Protein AF-A0A1X0DWL0-F1 (afdb_monomer_lite)

Radius of gyration: 16.94 Å; chains: 1; bounding box: 60×26×40 Å

Foldseek 3Di:
DDPAFPVPVVVVPDQKAWGKDQDDDPDFAKDFHDDPPPQWTFWIWTQHDKDDLDALVRQLPDPRRDPVVSVVCVVVPRPYPRMMIGMIGDTDGDPDIDRNDDDDDDPDPPPPPDDDDDDD

Sequence (120 aa):
MVRDLYASPLLSGGEKAWEIRGRPTRIRGPVFIVKQGTGQAFGTVDLVRVLGPLDLDYLLAAPELPVTECAKFRRTGLPYDRTYACVCIGPRLFDRPVSSAPKGPLRGCVHPGLLSVTGS

Organism: NCBI:txid354243

pLDDT: mean 73.27, std 21.37, range [26.06, 94.94]

Structure (mmCIF, N/CA/C/O backbone):
data_AF-A0A1X0DWL0-F1
#
_entry.id   AF-A0A1X0DWL0-F1
#
loop_
_atom_site.group_PDB
_atom_site.id
_atom_site.type_symbol
_atom_site.label_atom_id
_atom_site.label_alt_id
_atom_site.label_comp_id
_atom_site.label_asym_id
_atom_site.label_entity_id
_atom_site.label_seq_id
_atom_site.pdbx_PDB_ins_code
_atom_site.Cartn_x
_atom_site.Cartn_y
_atom_site.Cartn_z
_atom_site.occupancy
_atom_site.B_iso_or_equiv
_atom_site.auth_seq_id
_atom_site.auth_comp_id
_atom_site.auth_asym_id
_atom_site.auth_atom_id
_atom_site.pdbx_PDB_model_num
ATOM 1 N N . MET A 1 1 ? 1.037 -4.331 14.999 1.00 36.81 1 MET A N 1
ATOM 2 C CA . MET A 1 1 ? 0.290 -3.114 14.614 1.00 36.81 1 MET A CA 1
ATOM 3 C C . MET A 1 1 ? 0.791 -2.660 13.246 1.00 36.81 1 MET A C 1
ATOM 5 O O . MET A 1 1 ? 1.955 -2.291 13.137 1.00 36.81 1 MET A O 1
ATOM 9 N N . VAL A 1 2 ? -0.018 -2.796 12.187 1.00 36.94 2 VAL A N 1
ATOM 10 C CA . VAL A 1 2 ? 0.320 -2.260 10.853 1.00 36.94 2 VAL A CA 1
ATOM 11 C C . VAL A 1 2 ? 0.253 -0.741 10.944 1.00 36.94 2 VAL A C 1
ATOM 13 O O . VAL A 1 2 ? -0.795 -0.188 11.253 1.00 36.94 2 VAL A O 1
ATOM 16 N N . ARG A 1 3 ? 1.397 -0.082 10.747 1.00 45.62 3 ARG A N 1
ATOM 17 C CA . ARG A 1 3 ? 1.503 1.379 10.664 1.00 45.62 3 ARG A CA 1
ATOM 18 C C . ARG A 1 3 ? 1.059 1.824 9.278 1.00 45.62 3 ARG A C 1
ATOM 20 O O . ARG A 1 3 ? 1.671 1.360 8.321 1.00 45.62 3 ARG A O 1
ATOM 27 N N . ASP A 1 4 ? 0.030 2.669 9.256 1.00 49.50 4 ASP A N 1
ATOM 28 C CA . ASP A 1 4 ? -0.353 3.679 8.254 1.00 49.50 4 ASP A CA 1
ATOM 29 C C . ASP A 1 4 ? -0.443 3.224 6.788 1.00 49.50 4 ASP A C 1
ATOM 31 O O . ASP A 1 4 ? 0.580 2.941 6.171 1.00 49.50 4 ASP A O 1
ATOM 35 N N . LEU A 1 5 ? -1.665 3.114 6.253 1.00 52.78 5 LEU A N 1
ATOM 36 C CA . LEU A 1 5 ? -1.916 2.953 4.819 1.00 52.78 5 LEU A CA 1
ATOM 37 C C . LEU A 1 5 ? -2.312 4.324 4.240 1.00 52.78 5 LEU A C 1
ATOM 39 O O . LEU A 1 5 ? -3.346 4.865 4.639 1.00 52.78 5 LEU A O 1
ATOM 43 N N . TYR A 1 6 ? -1.539 4.861 3.294 1.00 52.88 6 TYR A N 1
ATOM 44 C CA . TYR A 1 6 ? -1.895 5.977 2.412 1.00 52.88 6 TYR A CA 1
ATOM 45 C C . TYR A 1 6 ? -3.004 5.577 1.439 1.00 52.88 6 TYR A C 1
ATOM 47 O O . TYR A 1 6 ? -2.859 5.387 0.235 1.00 52.88 6 TYR A O 1
ATOM 55 N N . ALA A 1 7 ? -4.185 5.508 2.015 1.00 53.03 7 ALA A N 1
ATOM 56 C CA . ALA A 1 7 ? -5.398 5.019 1.417 1.00 53.03 7 ALA A CA 1
ATOM 57 C C . ALA A 1 7 ? -6.169 6.101 0.641 1.00 53.03 7 ALA A C 1
ATOM 59 O O . ALA A 1 7 ? -7.389 6.013 0.564 1.00 53.03 7 ALA A O 1
ATOM 60 N N . SER A 1 8 ? -5.524 7.130 0.075 1.00 52.28 8 SER A N 1
ATOM 61 C CA . SER A 1 8 ? -6.242 8.173 -0.685 1.00 52.28 8 SER A CA 1
ATOM 62 C C . SER A 1 8 ? -7.175 7.593 -1.774 1.00 52.28 8 SER A C 1
ATOM 64 O O . SER A 1 8 ? -8.299 8.085 -1.902 1.00 52.28 8 SER A O 1
ATOM 66 N N . PRO A 1 9 ? -6.812 6.500 -2.486 1.00 54.41 9 PRO A N 1
ATOM 67 C CA . PRO A 1 9 ? -7.736 5.817 -3.399 1.00 54.41 9 PRO A CA 1
ATOM 68 C C . PRO A 1 9 ? -8.848 5.014 -2.695 1.00 54.41 9 PRO A C 1
ATOM 70 O O . PRO A 1 9 ? -9.973 4.977 -3.185 1.00 54.41 9 PRO A O 1
ATOM 73 N N . LEU A 1 10 ? -8.577 4.405 -1.531 1.00 55.03 10 LEU A N 1
ATOM 74 C CA . LEU A 1 10 ? -9.591 3.661 -0.758 1.00 55.03 10 LEU A CA 1
ATOM 75 C C . LEU A 1 10 ? -10.644 4.601 -0.155 1.00 55.03 10 LEU A C 1
ATOM 77 O O . LEU A 1 10 ? -11.813 4.242 -0.072 1.00 55.03 10 LEU A O 1
ATOM 81 N N . LEU A 1 11 ? -10.239 5.812 0.240 1.00 53.88 11 LEU A N 1
ATOM 82 C CA . LEU A 1 11 ? -11.137 6.855 0.745 1.00 53.88 11 LEU A CA 1
ATOM 83 C C . LEU A 1 11 ? -12.042 7.436 -0.356 1.00 53.88 11 LEU A C 1
ATOM 85 O O . LEU A 1 11 ? -13.051 8.055 -0.039 1.00 53.88 11 LEU A O 1
ATOM 89 N N . SER A 1 12 ? -11.698 7.225 -1.632 1.00 54.03 12 SER A N 1
ATOM 90 C CA . SER A 1 12 ? -12.462 7.708 -2.793 1.00 54.03 12 SER A CA 1
ATOM 91 C C . SER A 1 12 ? -13.463 6.674 -3.339 1.00 54.03 12 SER A C 1
ATOM 93 O O . SER A 1 12 ? -14.043 6.896 -4.397 1.00 54.03 12 SER A O 1
ATOM 95 N N . GLY A 1 13 ? -13.667 5.548 -2.640 1.00 53.97 13 GLY A N 1
ATOM 96 C CA . GLY A 1 13 ? -14.649 4.519 -3.011 1.00 53.97 13 GLY A CA 1
ATOM 97 C C . GLY A 1 13 ? -14.118 3.370 -3.878 1.00 53.97 13 GLY A C 1
ATOM 98 O O . GLY A 1 13 ? -14.914 2.619 -4.433 1.00 53.97 13 GLY A O 1
ATOM 99 N N . GLY A 1 14 ? -12.797 3.207 -4.015 1.00 63.34 14 GLY A N 1
ATOM 100 C CA . GLY A 1 14 ? -12.221 2.084 -4.764 1.00 63.34 14 GLY A CA 1
ATOM 101 C C . GLY A 1 14 ? -12.379 0.735 -4.048 1.00 63.34 14 GLY A C 1
ATOM 102 O O . GLY A 1 14 ? 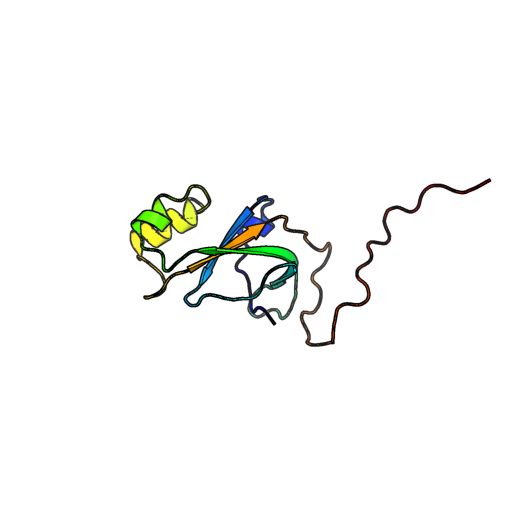-12.118 0.629 -2.854 1.00 63.34 14 GLY A O 1
ATOM 103 N N . GLU A 1 15 ? -12.734 -0.326 -4.779 1.00 68.31 15 GLU A N 1
ATOM 104 C CA . GLU A 1 15 ? -12.888 -1.687 -4.223 1.00 68.31 15 GLU A CA 1
ATOM 105 C C . GLU A 1 15 ? -11.551 -2.335 -3.814 1.00 68.31 15 GLU A C 1
ATOM 107 O O . GLU A 1 15 ? -11.505 -3.244 -2.978 1.00 68.31 15 GLU A O 1
ATOM 112 N N . LYS A 1 16 ? -10.448 -1.854 -4.397 1.00 70.31 16 LYS A N 1
ATOM 113 C CA . LYS A 1 16 ? -9.085 -2.358 -4.213 1.00 70.31 16 LYS A CA 1
ATOM 114 C C . LYS A 1 16 ? -8.088 -1.210 -4.322 1.00 70.31 16 LYS A C 1
ATOM 116 O O . LYS A 1 16 ? -8.224 -0.356 -5.192 1.00 70.31 16 LYS A O 1
ATOM 121 N N . ALA A 1 17 ? -7.051 -1.222 -3.490 1.00 78.50 17 ALA A N 1
ATOM 122 C CA . ALA A 1 17 ? -5.934 -0.290 -3.615 1.00 78.50 17 ALA A CA 1
ATOM 123 C C . ALA A 1 17 ? -4.589 -0.956 -3.349 1.00 78.50 17 ALA A C 1
ATOM 125 O O . ALA A 1 17 ? -4.491 -1.979 -2.663 1.00 78.50 17 ALA A O 1
ATOM 126 N N . TRP A 1 18 ? -3.546 -0.345 -3.902 1.00 86.12 18 TRP A N 1
ATOM 127 C CA . TRP A 1 18 ? -2.160 -0.680 -3.617 1.00 86.12 18 TRP A CA 1
ATOM 128 C C . TRP A 1 18 ? -1.556 0.370 -2.694 1.00 86.12 18 TRP A C 1
ATOM 130 O O . TRP A 1 18 ? -1.551 1.556 -3.006 1.00 86.12 18 TRP A O 1
ATOM 140 N N . GLU A 1 19 ? -1.000 -0.092 -1.581 1.00 85.75 19 GLU A N 1
ATOM 141 C CA . GLU A 1 19 ? -0.147 0.717 -0.719 1.00 85.75 19 GLU A CA 1
ATOM 142 C C . GLU A 1 19 ? 1.320 0.452 -1.052 1.00 85.75 19 GLU A C 1
ATOM 144 O O . GLU A 1 19 ? 1.805 -0.669 -0.863 1.00 85.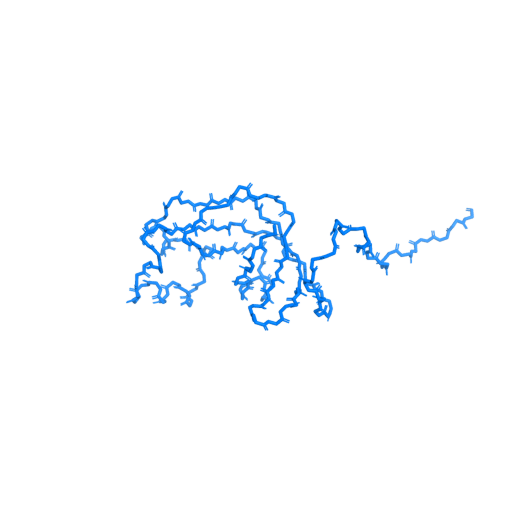75 19 GLU A O 1
ATOM 149 N N . ILE A 1 20 ? 2.054 1.486 -1.450 1.00 87.50 20 ILE A N 1
ATOM 150 C CA . ILE A 1 20 ? 3.481 1.371 -1.756 1.00 87.50 20 ILE A CA 1
ATOM 151 C C . ILE A 1 20 ? 4.330 1.467 -0.482 1.00 87.50 20 ILE A C 1
ATOM 153 O O . ILE A 1 20 ? 4.181 2.392 0.313 1.00 87.50 20 ILE A O 1
ATOM 157 N N . ARG A 1 21 ? 5.248 0.513 -0.277 1.00 88.25 21 ARG A N 1
ATOM 158 C CA . ARG A 1 21 ? 6.136 0.440 0.898 1.00 88.25 21 ARG A CA 1
ATOM 159 C C . ARG A 1 21 ? 7.549 0.005 0.540 1.00 88.25 21 ARG A C 1
ATOM 161 O O . ARG A 1 21 ? 7.746 -0.807 -0.352 1.00 88.25 21 ARG A O 1
ATOM 168 N N . GLY A 1 22 ? 8.525 0.437 1.337 1.00 90.19 22 GLY A N 1
ATOM 169 C CA . GLY A 1 22 ? 9.922 -0.004 1.213 1.00 90.19 22 GLY A CA 1
ATOM 170 C C . GLY A 1 22 ? 10.232 -1.369 1.848 1.00 90.19 22 GLY A C 1
ATOM 171 O O . GLY A 1 22 ? 11.369 -1.837 1.815 1.00 90.19 22 GLY A O 1
ATOM 172 N N . ARG A 1 23 ? 9.253 -1.998 2.515 1.00 88.38 23 ARG A N 1
ATOM 173 C CA . ARG A 1 23 ? 9.415 -3.295 3.193 1.00 88.38 23 ARG A CA 1
ATOM 174 C C . ARG A 1 23 ? 8.154 -4.147 3.050 1.00 88.38 23 ARG A C 1
ATOM 176 O O . ARG A 1 23 ? 7.053 -3.600 3.162 1.00 88.38 23 ARG A O 1
ATOM 183 N N . PRO A 1 24 ? 8.292 -5.474 2.890 1.00 90.06 24 PRO A N 1
ATOM 184 C CA . PRO A 1 24 ? 7.149 -6.367 2.867 1.00 90.06 24 PRO A CA 1
ATOM 185 C C . PRO A 1 24 ? 6.588 -6.564 4.280 1.00 90.06 24 PRO A C 1
ATOM 187 O O . PRO A 1 24 ? 7.289 -6.410 5.282 1.00 90.06 24 PRO A O 1
ATOM 190 N N . THR A 1 25 ? 5.321 -6.966 4.366 1.00 86.00 25 THR A N 1
ATOM 191 C CA . THR A 1 25 ? 4.679 -7.368 5.623 1.00 86.00 25 THR A CA 1
ATOM 192 C C . THR A 1 25 ? 4.101 -8.775 5.517 1.00 86.00 25 THR A C 1
ATOM 194 O O . THR A 1 25 ? 3.581 -9.179 4.474 1.00 86.00 25 THR A O 1
ATOM 197 N N . ARG A 1 26 ? 4.167 -9.529 6.619 1.00 88.19 26 ARG A N 1
ATOM 198 C CA . ARG A 1 26 ? 3.530 -10.852 6.747 1.00 88.19 26 ARG A CA 1
ATOM 199 C C . ARG A 1 26 ? 2.076 -10.773 7.214 1.00 88.19 26 ARG A C 1
ATOM 201 O O . ARG A 1 26 ? 1.377 -11.774 7.173 1.00 88.19 26 ARG A O 1
ATOM 208 N N . ILE A 1 27 ? 1.626 -9.601 7.658 1.00 84.38 27 ILE A N 1
ATOM 209 C CA . ILE A 1 27 ? 0.275 -9.413 8.195 1.00 84.38 27 ILE A CA 1
ATOM 210 C C . ILE A 1 27 ? -0.747 -9.575 7.072 1.00 84.38 27 ILE A C 1
ATOM 212 O O . ILE A 1 27 ? -0.530 -9.068 5.971 1.00 84.38 27 ILE A O 1
ATOM 216 N N . ARG A 1 28 ? -1.837 -10.287 7.352 1.00 89.38 28 ARG A N 1
ATOM 217 C CA . ARG A 1 28 ? -2.976 -10.494 6.455 1.00 89.38 28 ARG A CA 1
ATOM 218 C C . ARG A 1 28 ? -4.280 -10.322 7.227 1.00 89.38 28 ARG A C 1
ATOM 220 O O . ARG A 1 28 ? -4.292 -10.533 8.439 1.00 89.38 28 ARG A O 1
ATOM 227 N N . GLY A 1 29 ? -5.346 -9.965 6.517 1.00 85.69 29 GLY A N 1
ATOM 228 C CA . GLY A 1 29 ? -6.665 -9.712 7.098 1.00 85.69 29 GLY A CA 1
ATOM 229 C C . GLY A 1 29 ? -6.893 -8.236 7.451 1.00 85.69 29 GLY A C 1
ATOM 230 O O . GLY A 1 29 ? -6.195 -7.372 6.905 1.00 85.69 29 GLY A O 1
ATOM 231 N N . PRO A 1 30 ? -7.857 -7.941 8.341 1.00 85.81 30 PRO A N 1
ATOM 232 C CA . PRO A 1 30 ? -8.334 -6.585 8.563 1.00 85.81 30 PRO A CA 1
ATOM 233 C C . PRO A 1 30 ? -7.269 -5.718 9.231 1.00 85.81 30 PRO A C 1
ATOM 235 O O . PRO A 1 30 ? -6.693 -6.064 10.267 1.00 85.81 30 PRO A O 1
ATOM 238 N N . VAL A 1 31 ? -7.026 -4.555 8.639 1.00 85.12 31 VAL A N 1
ATOM 239 C CA . VAL A 1 31 ? -6.101 -3.535 9.132 1.00 85.12 31 VAL A CA 1
ATOM 240 C C . VAL A 1 31 ? -6.774 -2.169 9.124 1.00 85.12 31 VAL A C 1
ATOM 242 O O . VAL A 1 31 ? -7.686 -1.912 8.342 1.00 85.12 31 VAL A O 1
ATOM 245 N N . PHE A 1 32 ? -6.326 -1.281 10.008 1.00 83.88 32 PHE A N 1
ATOM 246 C CA . PHE A 1 32 ? -6.849 0.078 10.073 1.00 83.88 32 PHE A CA 1
ATOM 247 C C . PHE A 1 32 ? -6.269 0.969 8.977 1.00 83.88 32 PHE A C 1
ATOM 249 O O . PHE A 1 32 ? -5.061 0.964 8.728 1.00 83.88 32 PHE A O 1
ATOM 256 N N . ILE A 1 33 ? -7.134 1.800 8.404 1.00 80.69 33 ILE A N 1
ATOM 257 C CA . ILE A 1 33 ? -6.753 2.962 7.608 1.00 80.69 33 ILE A CA 1
ATOM 258 C C . ILE A 1 33 ? -6.494 4.101 8.593 1.00 80.69 33 ILE A C 1
ATOM 260 O O . ILE A 1 33 ? -7.428 4.605 9.209 1.00 80.69 33 ILE A O 1
ATOM 264 N N . VAL A 1 34 ? -5.236 4.488 8.777 1.00 78.44 34 VAL A N 1
ATOM 265 C CA . VAL A 1 34 ? -4.829 5.565 9.694 1.00 78.44 34 VAL A CA 1
ATOM 266 C C . VAL A 1 34 ? -4.245 6.697 8.866 1.00 78.44 34 VAL A C 1
ATOM 268 O O . VAL A 1 34 ? -3.520 6.432 7.914 1.00 78.44 34 VAL A O 1
ATOM 271 N N . LYS A 1 35 ? -4.566 7.945 9.221 1.00 70.31 35 LYS A N 1
ATOM 272 C CA . LYS A 1 35 ? -3.930 9.122 8.619 1.00 70.31 35 LYS A CA 1
ATOM 273 C C . LYS A 1 35 ? -2.720 9.532 9.457 1.00 70.31 35 LYS A C 1
ATOM 275 O O . LYS A 1 35 ? -2.889 9.846 10.645 1.00 70.31 35 LYS A O 1
ATOM 280 N N . GLN A 1 36 ? -1.535 9.608 8.842 1.00 64.88 36 GLN A N 1
ATOM 281 C CA . GLN A 1 36 ? -0.317 10.037 9.539 1.00 64.88 36 GLN A CA 1
ATOM 282 C C . GLN A 1 36 ? -0.511 11.342 10.314 1.00 64.88 36 GLN A C 1
ATOM 284 O O . GLN A 1 36 ? -1.193 12.266 9.871 1.00 64.88 36 GLN A O 1
ATOM 289 N N . GLY A 1 37 ? 0.112 11.403 11.492 1.00 67.50 37 GLY A N 1
ATOM 290 C CA . GLY A 1 37 ? 0.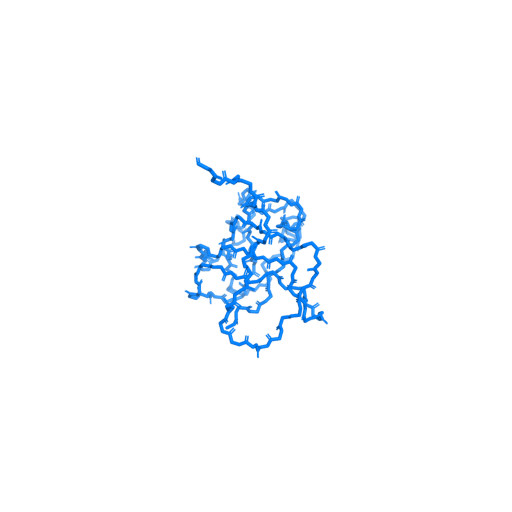111 12.579 12.363 1.00 67.50 37 GLY A CA 1
ATOM 291 C C . GLY A 1 37 ? -1.186 12.809 13.143 1.00 67.50 37 GLY A C 1
ATOM 292 O O . GLY A 1 37 ? -1.182 13.612 14.067 1.00 67.50 37 GLY A O 1
ATOM 293 N N . THR A 1 38 ? -2.278 12.098 12.833 1.00 73.44 38 THR A N 1
ATOM 294 C CA . THR A 1 38 ? -3.569 12.300 13.521 1.00 73.44 38 THR A CA 1
ATOM 295 C C . THR A 1 38 ? -3.817 11.341 14.678 1.00 73.44 38 THR A C 1
ATOM 297 O O . THR A 1 38 ? -4.628 11.646 15.548 1.00 73.44 38 THR A O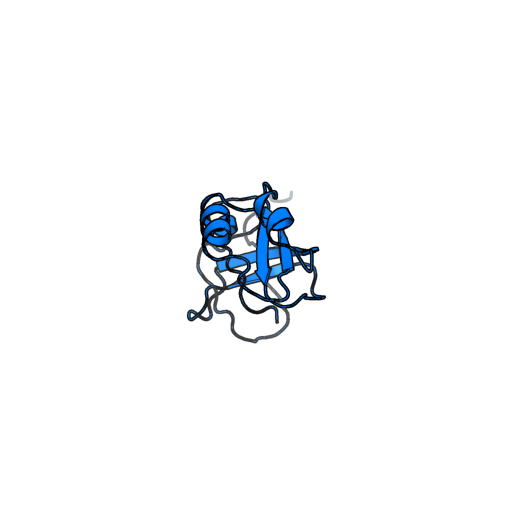 1
ATOM 300 N N . GLY A 1 39 ? -3.176 10.165 14.669 1.00 74.69 39 GLY A N 1
ATOM 301 C CA . GLY A 1 39 ? -3.485 9.091 15.618 1.00 74.69 39 GLY A CA 1
ATOM 302 C C . GLY A 1 39 ? -4.942 8.618 15.539 1.00 74.69 39 GLY A C 1
ATOM 303 O O . GLY A 1 39 ? -5.482 8.143 16.535 1.00 74.69 39 GLY A O 1
ATOM 304 N N . GLN A 1 40 ? -5.594 8.801 14.387 1.00 81.44 40 GLN A N 1
ATOM 305 C CA . GLN A 1 40 ? -6.988 8.438 14.155 1.00 81.44 40 GLN A CA 1
ATOM 306 C C . GLN A 1 40 ? -7.095 7.445 12.995 1.00 81.44 40 GLN A C 1
ATOM 308 O O . GLN A 1 40 ? -6.471 7.611 11.944 1.00 81.44 40 GLN A O 1
ATOM 313 N N . ALA A 1 41 ? -7.901 6.411 13.203 1.00 83.94 41 ALA A N 1
ATOM 314 C CA . ALA A 1 41 ? -8.341 5.467 12.197 1.00 83.94 41 ALA A CA 1
ATOM 315 C C . ALA A 1 41 ? -9.626 5.976 11.532 1.00 83.94 41 ALA A C 1
ATOM 317 O O . ALA A 1 41 ? -10.564 6.391 12.206 1.00 83.94 41 ALA A O 1
ATOM 318 N N . PHE A 1 42 ? -9.667 5.915 10.209 1.00 83.38 42 PHE A N 1
ATOM 319 C CA . PHE A 1 42 ? -10.766 6.392 9.367 1.00 83.38 42 PHE A CA 1
ATOM 320 C C . PHE A 1 42 ? -11.590 5.241 8.780 1.00 83.38 42 PHE A C 1
ATOM 322 O O . PHE A 1 42 ? -12.592 5.470 8.111 1.00 83.38 42 PHE A O 1
ATOM 329 N N . GLY A 1 43 ? -11.168 4.003 9.021 1.00 84.31 43 GLY A N 1
ATOM 330 C CA . GLY A 1 43 ? -11.830 2.812 8.521 1.00 84.31 43 GLY A CA 1
ATOM 331 C C . GLY A 1 43 ? -10.963 1.571 8.661 1.00 84.31 43 GLY A C 1
ATOM 332 O O . GLY A 1 43 ? -9.873 1.608 9.246 1.00 84.31 43 GLY A O 1
ATOM 333 N N . THR A 1 44 ? -11.430 0.476 8.077 1.00 85.94 44 THR A N 1
ATOM 334 C CA . THR A 1 44 ? -10.686 -0.774 7.931 1.00 85.94 44 THR A CA 1
ATOM 335 C C . THR A 1 44 ? -10.583 -1.185 6.470 1.00 85.94 44 THR A C 1
ATOM 337 O O . THR A 1 44 ? -11.356 -0.744 5.624 1.00 85.94 44 THR A O 1
ATOM 340 N N . VAL A 1 45 ? -9.603 -2.027 6.163 1.00 87.19 45 VAL A N 1
ATOM 341 C CA . VAL A 1 45 ? -9.441 -2.670 4.857 1.00 87.19 45 VAL A CA 1
ATOM 342 C C . VAL A 1 45 ? -8.783 -4.031 5.055 1.00 87.19 45 VAL A C 1
ATOM 344 O O . VAL A 1 45 ? -8.037 -4.213 6.019 1.00 87.19 45 VAL A O 1
ATOM 347 N N . ASP A 1 46 ? -9.020 -4.981 4.159 1.00 88.62 46 ASP A N 1
ATOM 348 C CA . ASP A 1 46 ? -8.380 -6.291 4.232 1.00 88.62 46 ASP A CA 1
ATOM 349 C C . ASP A 1 46 ? -7.079 -6.312 3.430 1.00 88.62 46 ASP A C 1
ATOM 351 O O . ASP A 1 46 ? -7.084 -6.172 2.207 1.00 88.62 46 ASP A O 1
ATOM 355 N N . LEU A 1 47 ? -5.948 -6.525 4.110 1.00 89.50 47 LEU A N 1
ATOM 356 C CA . LEU A 1 47 ? -4.654 -6.735 3.460 1.00 89.50 47 LEU A CA 1
ATOM 357 C C . LEU A 1 47 ? -4.549 -8.203 3.035 1.00 89.50 47 LEU A C 1
ATOM 359 O O . LEU A 1 47 ? -4.322 -9.093 3.858 1.00 89.50 47 LEU A O 1
ATOM 363 N N . VAL A 1 48 ? -4.684 -8.462 1.738 1.00 92.12 48 VAL A N 1
ATOM 364 C CA . VAL A 1 48 ? -4.775 -9.830 1.197 1.00 92.12 48 VAL A CA 1
ATOM 365 C C . VAL A 1 48 ? -3.478 -10.318 0.564 1.00 92.12 48 VAL A C 1
ATOM 367 O O . VAL A 1 48 ? -3.208 -11.520 0.531 1.00 92.12 48 VAL A O 1
ATOM 370 N N . ARG A 1 49 ? -2.631 -9.407 0.078 1.00 92.12 49 ARG A N 1
ATOM 371 C CA . ARG A 1 49 ? -1.382 -9.767 -0.606 1.00 92.12 49 ARG A CA 1
ATOM 372 C C . ARG A 1 49 ? -0.326 -8.677 -0.452 1.00 92.12 49 ARG A C 1
ATOM 374 O O . ARG A 1 49 ? -0.646 -7.512 -0.256 1.00 92.12 49 ARG A O 1
ATOM 381 N N . VAL A 1 50 ? 0.939 -9.067 -0.573 1.00 92.69 50 VAL A N 1
ATOM 382 C CA . VAL A 1 50 ? 2.063 -8.148 -0.779 1.00 92.69 50 VAL A CA 1
ATOM 383 C C . VAL A 1 50 ? 2.769 -8.578 -2.057 1.00 92.69 50 VAL A C 1
ATOM 385 O O . VAL A 1 50 ? 3.115 -9.750 -2.185 1.00 92.69 50 VAL A O 1
ATOM 388 N N . LEU A 1 51 ? 2.931 -7.650 -2.993 1.00 93.06 51 LEU A N 1
ATOM 389 C CA . LEU A 1 51 ? 3.665 -7.826 -4.240 1.00 93.06 51 LEU A CA 1
ATOM 390 C C . LEU A 1 51 ? 5.059 -7.215 -4.094 1.00 93.06 51 LEU A C 1
ATOM 392 O O . LEU A 1 51 ? 5.203 -6.164 -3.467 1.00 93.06 51 LEU A O 1
ATOM 396 N N . GLY A 1 52 ? 6.060 -7.850 -4.692 1.00 91.81 52 GLY A N 1
ATOM 397 C CA . GLY A 1 52 ? 7.389 -7.279 -4.877 1.00 91.81 52 GLY A CA 1
ATOM 398 C C . GLY A 1 52 ? 8.554 -8.143 -4.374 1.00 91.81 52 GLY A C 1
ATOM 399 O O . GLY A 1 52 ? 8.323 -9.250 -3.877 1.00 91.81 52 GLY A O 1
ATOM 400 N N . PRO A 1 53 ? 9.798 -7.632 -4.465 1.00 94.94 53 PRO A N 1
ATOM 401 C CA . PRO A 1 53 ? 10.146 -6.280 -4.922 1.00 94.94 53 PRO A CA 1
ATOM 402 C C . PRO A 1 53 ? 9.647 -5.985 -6.342 1.00 94.94 53 PRO A C 1
ATOM 404 O O . PRO A 1 53 ? 9.694 -6.861 -7.197 1.00 94.94 53 PRO A O 1
ATOM 407 N N . LEU A 1 54 ? 9.108 -4.790 -6.553 1.00 93.69 54 LEU A N 1
ATOM 408 C CA . LEU A 1 54 ? 8.593 -4.311 -7.830 1.00 93.69 54 LEU A CA 1
ATOM 409 C C . LEU A 1 54 ? 9.651 -3.446 -8.504 1.00 93.69 54 LEU A C 1
ATOM 411 O O . LEU A 1 54 ? 10.264 -2.603 -7.844 1.00 93.69 54 LEU A O 1
ATOM 415 N N . ASP A 1 55 ? 9.816 -3.628 -9.806 1.00 94.44 55 ASP A N 1
ATOM 416 C CA . ASP A 1 55 ? 10.494 -2.675 -10.673 1.00 94.44 55 ASP A CA 1
ATOM 417 C C . ASP A 1 55 ? 9.533 -1.560 -11.132 1.00 94.44 55 ASP A C 1
ATOM 419 O O . ASP A 1 55 ? 8.315 -1.612 -10.917 1.00 94.44 55 ASP A O 1
ATOM 423 N N . LEU A 1 56 ? 10.106 -0.507 -11.720 1.00 93.62 56 LEU A N 1
ATOM 424 C CA . LEU A 1 56 ? 9.353 0.669 -12.142 1.00 93.62 56 LEU A CA 1
ATOM 425 C C . LEU A 1 56 ? 8.384 0.343 -13.283 1.00 93.62 56 LEU A C 1
ATOM 427 O O . LEU A 1 56 ? 7.246 0.802 -13.241 1.00 93.62 56 LEU A O 1
ATOM 431 N N . ASP A 1 57 ? 8.795 -0.457 -14.265 1.00 94.06 57 ASP A N 1
ATOM 432 C CA . ASP A 1 57 ? 7.966 -0.779 -15.428 1.00 94.06 57 ASP A CA 1
ATOM 433 C C . ASP A 1 57 ? 6.727 -1.578 -15.022 1.00 94.06 57 ASP A C 1
ATOM 435 O O . ASP A 1 57 ? 5.610 -1.230 -15.413 1.00 94.06 57 ASP A O 1
ATOM 439 N N . TYR A 1 58 ? 6.892 -2.576 -14.148 1.00 91.56 58 TYR A N 1
ATOM 440 C CA . TYR A 1 58 ? 5.774 -3.326 -13.581 1.00 91.56 58 TYR A CA 1
ATOM 441 C C . TYR A 1 58 ? 4.804 -2.409 -12.829 1.00 91.56 58 TYR A C 1
ATOM 443 O O . TYR A 1 58 ? 3.586 -2.523 -12.977 1.00 91.56 58 TYR A O 1
ATOM 451 N N . LEU A 1 59 ? 5.331 -1.481 -12.023 1.00 89.75 59 LEU A N 1
ATOM 452 C CA . LEU A 1 59 ? 4.506 -0.543 -11.266 1.00 89.75 59 LEU A CA 1
ATOM 453 C C . LEU A 1 59 ? 3.715 0.392 -12.194 1.00 89.75 59 LEU A C 1
ATOM 455 O O . LEU A 1 59 ? 2.537 0.636 -11.950 1.00 89.75 59 LEU A O 1
ATOM 459 N N . LEU A 1 60 ? 4.337 0.893 -13.263 1.00 90.50 60 LEU A N 1
ATOM 460 C CA . LEU A 1 60 ? 3.716 1.819 -14.215 1.00 90.50 60 LEU A CA 1
ATOM 461 C C . LEU A 1 60 ? 2.718 1.151 -15.168 1.00 90.50 60 LEU A C 1
ATOM 463 O O . LEU A 1 60 ? 1.831 1.836 -15.683 1.00 90.50 60 LEU A O 1
ATOM 467 N N . ALA A 1 61 ? 2.862 -0.152 -15.407 1.00 90.00 61 ALA A N 1
ATOM 468 C CA . ALA A 1 61 ? 1.932 -0.951 -16.198 1.00 90.00 61 ALA A CA 1
ATOM 469 C C . ALA A 1 61 ? 0.703 -1.418 -15.396 1.00 90.00 61 ALA A C 1
ATOM 471 O O . ALA A 1 61 ? -0.272 -1.879 -15.989 1.00 90.00 61 ALA A O 1
ATOM 472 N N . ALA A 1 62 ? 0.734 -1.314 -14.063 1.00 86.38 62 ALA A N 1
ATOM 473 C CA . ALA A 1 62 ? -0.345 -1.790 -13.208 1.00 86.38 62 ALA A CA 1
ATOM 474 C C . ALA A 1 62 ? -1.605 -0.909 -13.342 1.00 86.38 62 ALA A C 1
ATOM 476 O O . ALA A 1 62 ? -1.557 0.276 -12.999 1.00 86.38 62 ALA A O 1
ATOM 477 N N . PRO A 1 63 ? -2.759 -1.460 -13.764 1.00 83.06 63 PRO A N 1
ATOM 478 C CA . PRO A 1 63 ? -4.003 -0.695 -13.870 1.00 83.06 63 PRO A CA 1
ATOM 479 C C . PRO A 1 63 ? -4.546 -0.253 -12.503 1.00 83.06 63 PRO A C 1
ATOM 481 O O . PRO A 1 63 ? -5.322 0.693 -12.419 1.00 83.06 63 PRO A O 1
ATOM 484 N N . GLU A 1 64 ? -4.142 -0.920 -11.420 1.00 80.19 64 GLU A N 1
ATOM 485 C CA . GLU A 1 64 ? -4.513 -0.546 -10.054 1.00 80.19 64 GLU A CA 1
ATOM 486 C C . GLU A 1 64 ? -3.751 0.670 -9.527 1.00 80.19 64 GLU A C 1
ATOM 488 O O . GLU A 1 64 ? -4.096 1.187 -8.460 1.00 80.19 64 GLU A O 1
ATOM 493 N N . LEU A 1 65 ? -2.716 1.121 -10.240 1.00 80.38 65 LEU A N 1
ATOM 494 C CA . LEU A 1 65 ? -1.993 2.324 -9.882 1.00 80.38 65 LEU A CA 1
ATOM 495 C C . LEU A 1 65 ? -2.753 3.561 -10.394 1.00 80.38 65 LEU A C 1
ATOM 497 O O . LEU A 1 65 ? -2.911 3.724 -11.605 1.00 80.38 65 LEU A O 1
ATOM 501 N N . PRO A 1 66 ? -3.183 4.486 -9.514 1.00 80.00 66 PRO A N 1
ATOM 502 C CA . PRO A 1 66 ? -3.855 5.705 -9.947 1.00 80.00 66 PRO A CA 1
ATOM 503 C C . PRO A 1 66 ? -2.993 6.527 -10.910 1.00 80.00 66 PRO A C 1
ATOM 505 O O . PRO A 1 66 ? -1.784 6.654 -10.712 1.00 80.00 66 PRO A O 1
ATOM 508 N N . VAL A 1 67 ? -3.622 7.168 -11.901 1.00 79.75 67 VAL A N 1
ATOM 509 C CA . VAL A 1 67 ? -2.935 7.990 -12.921 1.00 79.75 67 VAL A CA 1
ATOM 510 C C . VAL A 1 67 ? -2.023 9.052 -12.294 1.00 79.75 67 VAL A C 1
ATOM 512 O O . VAL A 1 67 ? -0.927 9.304 -12.792 1.00 79.75 67 VAL A O 1
ATOM 515 N N . THR A 1 68 ? -2.441 9.647 -11.176 1.00 78.31 68 THR A N 1
ATOM 516 C CA . THR A 1 68 ? -1.660 10.650 -10.439 1.00 78.31 68 THR A CA 1
ATOM 517 C C . THR A 1 68 ? -0.371 10.076 -9.846 1.00 78.31 68 THR A C 1
ATOM 519 O O . THR A 1 68 ? 0.691 10.686 -9.987 1.00 78.31 68 THR A O 1
ATOM 522 N N . GLU A 1 69 ? -0.427 8.889 -9.236 1.00 82.44 69 GLU A N 1
ATOM 523 C CA . GLU A 1 69 ? 0.761 8.197 -8.722 1.00 82.44 69 GLU A CA 1
ATOM 524 C C . GLU A 1 69 ? 1.623 7.644 -9.867 1.00 82.44 69 GLU A C 1
ATOM 526 O O . GLU A 1 69 ? 2.845 7.743 -9.809 1.00 82.44 69 GLU A O 1
ATOM 531 N N . CYS A 1 70 ? 1.013 7.165 -10.955 1.00 84.19 70 CYS A N 1
ATOM 532 C CA . CYS A 1 70 ? 1.723 6.755 -12.169 1.00 84.19 70 CYS A CA 1
ATOM 533 C C . CYS A 1 70 ? 2.552 7.909 -12.757 1.00 84.19 70 CYS A C 1
ATOM 535 O O . CYS A 1 70 ? 3.752 7.760 -12.993 1.00 84.19 70 CYS A O 1
ATOM 537 N N . ALA A 1 71 ? 1.959 9.097 -12.913 1.00 86.88 71 ALA A N 1
ATOM 538 C CA . ALA A 1 71 ? 2.665 10.287 -13.392 1.00 86.88 71 ALA A CA 1
ATOM 539 C C . ALA A 1 71 ? 3.809 10.709 -12.453 1.00 86.88 71 ALA A C 1
ATOM 541 O O . ALA A 1 71 ? 4.878 11.120 -12.910 1.00 86.88 71 ALA A O 1
ATOM 542 N N . LYS A 1 72 ? 3.610 10.582 -11.137 1.00 87.38 72 LYS A N 1
ATOM 543 C CA . LYS A 1 72 ? 4.642 10.848 -10.130 1.00 87.38 72 LYS A CA 1
ATOM 544 C C . LYS A 1 72 ? 5.804 9.861 -10.245 1.00 87.38 72 LYS A C 1
ATOM 546 O O . LYS A 1 72 ? 6.932 10.316 -10.395 1.00 87.38 72 LYS A O 1
ATOM 551 N N . PHE A 1 73 ? 5.547 8.552 -10.255 1.00 90.12 73 PHE A N 1
ATOM 552 C CA . PHE A 1 73 ? 6.600 7.537 -10.369 1.00 90.12 73 PHE A CA 1
ATOM 553 C C . PHE A 1 73 ? 7.317 7.578 -11.720 1.00 90.12 73 PHE A C 1
ATOM 555 O O . PHE A 1 73 ? 8.526 7.378 -11.756 1.00 90.12 73 PHE A O 1
ATOM 562 N N . ARG A 1 74 ? 6.638 7.944 -12.816 1.00 92.38 74 ARG A N 1
ATOM 563 C CA . ARG A 1 74 ? 7.309 8.233 -14.098 1.00 92.38 74 ARG A CA 1
ATOM 564 C C . ARG A 1 74 ? 8.347 9.342 -13.978 1.00 92.38 74 ARG A C 1
ATOM 566 O O . ARG A 1 74 ? 9.395 9.265 -14.605 1.00 92.38 74 ARG A O 1
ATOM 573 N N . ARG A 1 75 ? 8.053 10.382 -13.195 1.00 93.56 75 ARG A N 1
ATOM 574 C CA . ARG A 1 75 ? 8.943 11.536 -13.024 1.00 93.56 75 ARG A CA 1
ATOM 575 C C . ARG A 1 75 ? 10.055 11.283 -12.009 1.00 93.56 75 ARG A C 1
ATOM 577 O O . ARG A 1 75 ? 11.156 11.784 -12.192 1.00 93.56 75 ARG A O 1
ATOM 584 N N . THR A 1 76 ? 9.756 10.584 -10.916 1.00 93.00 76 THR A N 1
ATOM 585 C CA . THR A 1 76 ? 10.666 10.464 -9.763 1.00 93.00 76 THR A CA 1
ATOM 586 C C . THR A 1 76 ? 11.308 9.089 -9.615 1.00 93.00 76 THR A C 1
ATOM 588 O O . THR A 1 76 ? 12.175 8.927 -8.765 1.00 93.00 76 THR A O 1
ATOM 591 N N . GLY A 1 77 ? 10.873 8.096 -10.390 1.00 93.19 77 GLY A N 1
ATOM 592 C CA . GLY A 1 77 ? 11.223 6.698 -10.173 1.00 93.19 77 GLY A CA 1
ATOM 593 C C . GLY A 1 77 ? 10.542 6.099 -8.940 1.00 93.19 77 GLY A C 1
ATOM 594 O O . GLY A 1 77 ? 9.600 6.668 -8.372 1.00 93.19 77 GLY A O 1
ATOM 595 N N . LEU A 1 78 ? 11.028 4.921 -8.537 1.00 91.75 78 LEU A N 1
ATOM 596 C CA . LEU A 1 78 ? 10.547 4.215 -7.354 1.00 91.75 78 LEU A CA 1
ATOM 597 C C . LEU A 1 78 ? 10.913 4.980 -6.070 1.00 91.75 78 LEU A C 1
ATOM 599 O O . LEU A 1 78 ? 12.041 5.447 -5.935 1.00 91.75 78 LEU A O 1
ATOM 603 N N . PRO A 1 79 ? 10.002 5.061 -5.084 1.00 88.44 79 PRO A N 1
ATOM 604 C CA . PRO A 1 79 ? 10.263 5.775 -3.834 1.00 88.44 79 PRO A CA 1
ATOM 605 C C . PRO A 1 79 ? 11.242 5.045 -2.897 1.00 88.44 79 PRO A C 1
ATOM 607 O O . PRO A 1 79 ? 11.707 5.639 -1.926 1.00 88.44 79 PRO A O 1
ATOM 610 N N . TYR A 1 80 ? 11.524 3.761 -3.149 1.00 91.94 80 TYR A N 1
ATOM 611 C CA . TYR A 1 80 ? 12.420 2.930 -2.344 1.00 91.94 80 TYR A CA 1
ATOM 612 C C . TYR A 1 80 ? 13.228 1.973 -3.228 1.00 91.94 80 TYR A C 1
ATOM 614 O O . TYR A 1 80 ? 12.668 1.392 -4.159 1.00 91.94 80 TYR A O 1
ATOM 622 N N . ASP A 1 81 ? 14.476 1.685 -2.840 1.00 90.56 81 ASP A N 1
ATOM 623 C CA . ASP A 1 81 ? 15.341 0.694 -3.512 1.00 90.56 81 ASP A CA 1
ATOM 624 C C . ASP A 1 8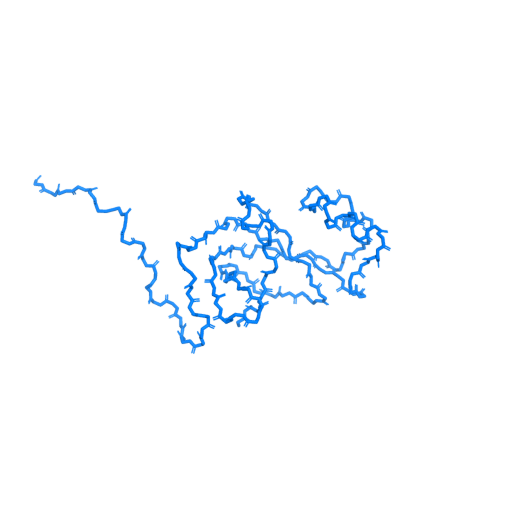1 ? 14.686 -0.690 -3.622 1.00 90.56 81 ASP A C 1
ATOM 626 O O . ASP A 1 81 ? 14.872 -1.419 -4.590 1.00 90.56 81 ASP A O 1
ATOM 630 N N . ARG A 1 82 ? 13.897 -1.066 -2.606 1.00 93.62 82 ARG A N 1
ATOM 631 C CA . ARG A 1 82 ? 13.053 -2.265 -2.616 1.00 93.62 82 ARG A CA 1
ATOM 632 C C . ARG A 1 82 ? 11.608 -1.858 -2.407 1.00 93.62 82 ARG A C 1
ATOM 634 O O . ARG A 1 82 ? 11.155 -1.728 -1.272 1.00 93.62 82 ARG A O 1
ATOM 641 N N . THR A 1 83 ? 10.899 -1.647 -3.507 1.00 93.00 83 THR A N 1
ATOM 642 C CA . THR A 1 83 ? 9.501 -1.218 -3.488 1.00 93.00 83 THR A CA 1
ATOM 643 C C . THR A 1 83 ? 8.559 -2.418 -3.485 1.00 93.00 83 THR A C 1
ATOM 645 O O . THR A 1 83 ? 8.740 -3.361 -4.241 1.00 93.00 83 THR A O 1
ATOM 648 N N . TYR A 1 84 ? 7.542 -2.398 -2.631 1.00 92.81 84 TYR A N 1
ATOM 649 C CA . TYR A 1 84 ? 6.508 -3.425 -2.525 1.00 92.81 84 TYR A CA 1
ATOM 650 C C . TYR A 1 84 ? 5.131 -2.769 -2.572 1.00 92.81 84 TYR A C 1
ATOM 652 O O . TYR A 1 84 ? 4.975 -1.648 -2.092 1.00 92.81 84 TYR A O 1
ATOM 660 N N . ALA A 1 85 ? 4.125 -3.488 -3.066 1.00 90.88 85 ALA A N 1
ATOM 661 C CA . ALA A 1 85 ? 2.729 -3.058 -3.015 1.00 90.88 85 ALA A CA 1
ATOM 662 C C . ALA A 1 85 ? 1.916 -3.972 -2.090 1.00 90.88 85 ALA A C 1
ATOM 664 O O . ALA A 1 85 ? 1.819 -5.177 -2.327 1.00 90.88 85 ALA A O 1
ATOM 665 N N . CYS A 1 86 ? 1.309 -3.423 -1.038 1.00 89.81 86 CYS A N 1
ATOM 666 C CA . CYS A 1 86 ? 0.321 -4.151 -0.242 1.00 89.81 86 CYS A CA 1
ATOM 667 C C . CYS A 1 86 ? -1.046 -4.007 -0.909 1.00 89.81 86 CYS A C 1
ATOM 669 O O . CYS A 1 86 ? -1.583 -2.905 -1.005 1.00 89.81 86 CYS A O 1
ATOM 671 N N . VAL A 1 87 ? -1.601 -5.127 -1.362 1.00 89.75 87 VAL A N 1
ATOM 672 C CA . VAL A 1 87 ? -2.917 -5.189 -1.991 1.00 89.75 87 VAL A CA 1
ATOM 673 C C . VAL A 1 87 ? -3.968 -5.248 -0.897 1.00 89.75 87 VAL A C 1
ATOM 675 O O . VAL A 1 87 ? -4.008 -6.206 -0.115 1.00 89.75 87 VAL A O 1
ATOM 678 N N . CYS A 1 88 ? -4.805 -4.221 -0.866 1.00 87.12 88 CYS A N 1
ATOM 679 C CA . CYS A 1 88 ? -5.871 -4.049 0.103 1.00 87.12 88 CYS A CA 1
ATOM 680 C C . CYS A 1 88 ? -7.223 -4.060 -0.620 1.00 87.12 88 CYS A C 1
ATOM 682 O O . CYS A 1 88 ? -7.323 -3.484 -1.704 1.00 87.12 88 CYS A O 1
ATOM 684 N N . ILE A 1 89 ? -8.240 -4.707 -0.049 1.00 88.25 89 ILE A N 1
ATOM 685 C CA . ILE A 1 89 ? -9.586 -4.804 -0.639 1.00 88.25 89 ILE A CA 1
ATOM 686 C C . ILE A 1 89 ? -10.682 -4.481 0.375 1.00 88.25 89 ILE A C 1
ATOM 688 O O . ILE A 1 89 ? -10.472 -4.600 1.583 1.00 88.25 89 ILE A O 1
ATOM 692 N N . GLY A 1 90 ? -11.857 -4.115 -0.138 1.00 87.12 90 GLY A N 1
ATOM 693 C CA . GLY A 1 90 ? -13.072 -3.943 0.658 1.00 87.12 90 GLY A CA 1
ATOM 694 C C . GLY A 1 90 ? -12.940 -2.881 1.751 1.00 87.12 90 GLY A C 1
ATOM 695 O O . GLY A 1 90 ? -13.174 -3.204 2.920 1.00 87.12 90 GLY A O 1
ATOM 696 N N . PRO A 1 91 ? -12.537 -1.637 1.422 1.00 85.69 91 PRO A N 1
ATOM 697 C CA . PRO A 1 91 ? -12.449 -0.590 2.426 1.00 85.69 91 PRO A CA 1
ATOM 698 C C . PRO A 1 91 ? -13.816 -0.325 3.057 1.00 85.69 91 PRO A C 1
ATOM 700 O O . PRO A 1 91 ? -14.832 -0.211 2.374 1.00 85.69 91 PRO A O 1
ATOM 703 N N . ARG A 1 92 ? -13.827 -0.196 4.381 1.00 85.81 92 ARG A N 1
ATOM 704 C CA . ARG A 1 92 ? -14.998 0.175 5.176 1.00 85.81 92 ARG A CA 1
ATOM 705 C C . ARG A 1 92 ? -14.655 1.423 5.959 1.00 85.81 92 ARG A C 1
ATOM 707 O O . ARG A 1 92 ? -13.837 1.365 6.874 1.00 85.81 92 ARG A O 1
ATOM 714 N N . LEU A 1 93 ? -15.245 2.547 5.577 1.00 85.00 93 LEU A N 1
ATOM 715 C CA . LEU A 1 93 ? -15.010 3.819 6.251 1.00 85.00 93 LEU A CA 1
ATOM 716 C C . LEU A 1 93 ? -15.860 3.918 7.514 1.00 85.00 93 LEU A C 1
ATOM 718 O O . LEU A 1 93 ? -16.960 3.373 7.582 1.00 85.00 93 LEU A O 1
ATOM 722 N N . PHE A 1 94 ? -15.331 4.604 8.518 1.00 84.62 94 PHE A N 1
ATOM 723 C CA . PHE A 1 94 ? -16.099 4.978 9.697 1.00 84.62 94 PHE A CA 1
ATOM 724 C C . PHE A 1 94 ? -16.808 6.309 9.453 1.00 84.62 94 PHE A C 1
ATOM 726 O O . PHE A 1 94 ? -16.229 7.210 8.848 1.00 84.62 94 PHE A O 1
ATOM 733 N N . ASP A 1 95 ? -18.013 6.468 10.004 1.00 83.50 95 ASP A N 1
ATOM 734 C CA . ASP A 1 95 ? -18.757 7.737 9.940 1.00 83.50 95 ASP A CA 1
ATOM 735 C C . ASP A 1 95 ? -17.992 8.887 10.608 1.00 83.50 95 ASP A C 1
ATOM 737 O O . ASP A 1 95 ? -18.116 10.054 10.235 1.00 83.50 95 ASP A O 1
ATOM 741 N N . ARG A 1 96 ? -17.193 8.558 11.630 1.00 82.88 96 ARG A N 1
ATOM 742 C CA . ARG A 1 96 ? -16.291 9.480 12.318 1.00 82.88 96 ARG A CA 1
ATOM 743 C C . ARG A 1 96 ? -14.959 8.789 12.603 1.00 82.88 96 ARG A C 1
ATOM 745 O O . ARG A 1 96 ? -14.960 7.592 12.898 1.00 82.88 96 ARG A O 1
ATOM 752 N N . PRO A 1 97 ? -13.829 9.514 12.565 1.00 83.50 97 PRO A N 1
ATOM 753 C CA . PRO A 1 97 ? -12.539 8.927 12.893 1.00 83.50 97 PRO A CA 1
ATOM 754 C C . PRO A 1 97 ? -12.508 8.421 14.342 1.00 83.50 97 PRO A C 1
ATOM 756 O O . PRO A 1 97 ? -13.039 9.060 15.251 1.00 83.50 97 PRO A O 1
ATOM 759 N N . VAL A 1 98 ? -11.862 7.279 14.561 1.00 83.44 98 VAL A N 1
ATOM 760 C CA . VAL A 1 98 ? -11.719 6.632 15.872 1.00 83.44 98 VAL A CA 1
ATOM 761 C C . VAL A 1 98 ? -10.262 6.713 16.310 1.00 83.44 98 VAL A C 1
ATOM 763 O O . VAL A 1 98 ? -9.362 6.506 15.504 1.00 83.44 98 VAL A O 1
ATOM 766 N N . SER A 1 99 ? -9.988 6.996 17.585 1.00 76.88 99 SER A N 1
ATOM 767 C CA . SER A 1 99 ? -8.611 7.034 18.098 1.00 76.88 99 SER A CA 1
ATOM 768 C C . SER A 1 99 ? -7.890 5.695 17.871 1.00 76.88 99 SER A C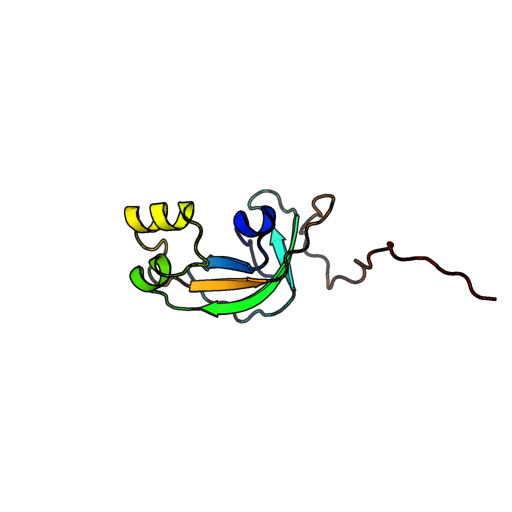 1
ATOM 770 O O . SER A 1 99 ? -8.355 4.646 18.313 1.00 76.88 99 SER A O 1
ATOM 772 N N . SER A 1 100 ? -6.727 5.726 17.214 1.00 65.25 100 SER A N 1
ATOM 773 C CA . SER A 1 100 ? -5.893 4.555 16.917 1.00 65.25 100 SER A CA 1
ATOM 774 C C . SER A 1 100 ? -4.929 4.214 18.068 1.00 65.25 100 SER A C 1
ATOM 776 O O . SER A 1 100 ? -3.769 3.863 17.834 1.00 65.25 100 SER A O 1
ATOM 778 N N . ALA A 1 101 ? -5.361 4.390 19.320 1.00 55.97 101 ALA A N 1
ATOM 779 C CA . ALA A 1 101 ? -4.548 4.113 20.503 1.00 55.97 101 ALA A CA 1
ATOM 780 C C . ALA A 1 101 ? -4.364 2.593 20.728 1.00 55.97 101 ALA A C 1
ATOM 782 O O . ALA A 1 101 ? -5.246 1.803 20.384 1.00 55.97 101 ALA A O 1
ATOM 783 N N . PRO A 1 102 ? -3.249 2.146 21.338 1.00 42.53 102 PRO A N 1
ATOM 784 C CA . PRO A 1 102 ? -3.017 0.734 21.612 1.00 42.53 102 PRO A CA 1
ATOM 785 C C . PRO A 1 102 ? -3.865 0.290 22.814 1.00 42.53 102 PRO A C 1
ATOM 787 O O . PRO A 1 102 ? -3.415 0.353 23.954 1.00 42.53 102 PRO A O 1
ATOM 790 N N . LYS A 1 103 ? -5.100 -0.169 22.587 1.00 38.59 103 LYS A N 1
ATOM 791 C CA . LYS A 1 103 ? -5.880 -0.882 23.611 1.00 38.59 103 LYS A CA 1
ATOM 792 C C . LYS A 1 103 ? -6.479 -2.167 23.050 1.00 38.59 103 LYS A C 1
ATOM 794 O O . LYS A 1 103 ? -7.620 -2.184 22.615 1.00 38.59 103 LYS A O 1
ATOM 799 N N . GLY A 1 104 ? -5.687 -3.237 23.133 1.00 37.59 104 GLY A N 1
ATOM 800 C CA . GLY A 1 104 ? -6.159 -4.623 23.080 1.00 37.59 104 GLY A CA 1
ATOM 801 C C . GLY A 1 104 ? -6.830 -5.075 21.772 1.00 37.59 104 GLY A C 1
ATOM 802 O O . GLY A 1 104 ? -6.965 -4.303 20.824 1.00 37.59 104 GLY A O 1
ATOM 803 N N . PRO A 1 105 ? -7.212 -6.363 21.684 1.00 36.19 105 PRO A N 1
ATOM 804 C CA . PRO A 1 105 ? -8.038 -6.856 20.590 1.00 36.19 105 PRO A CA 1
ATOM 805 C C . PRO A 1 105 ? -9.389 -6.138 20.623 1.00 36.19 105 PRO A C 1
ATOM 807 O O . PRO A 1 105 ? -9.999 -6.000 21.683 1.00 36.19 105 PRO A O 1
ATOM 810 N N . LEU A 1 106 ? -9.856 -5.693 19.459 1.00 42.03 106 LEU A N 1
ATOM 811 C CA . LEU A 1 106 ? -11.160 -5.060 19.282 1.00 42.03 106 LEU A CA 1
ATOM 812 C C . LEU A 1 106 ? -12.271 -6.063 19.621 1.00 42.03 106 LEU A C 1
ATOM 814 O O . LEU A 1 106 ? -12.795 -6.757 18.752 1.00 42.03 106 LEU A O 1
ATOM 818 N N . ARG A 1 107 ? -12.658 -6.150 20.893 1.00 34.72 107 ARG A N 1
ATOM 819 C CA . ARG A 1 107 ? -14.010 -6.577 21.243 1.00 34.72 107 ARG A CA 1
ATOM 820 C C . ARG A 1 107 ? -14.915 -5.372 21.024 1.00 34.72 107 ARG A C 1
ATOM 822 O O . ARG A 1 107 ? -14.854 -4.416 21.784 1.00 34.72 107 ARG A O 1
ATOM 829 N N . GLY A 1 108 ? -15.750 -5.445 19.992 1.00 34.12 108 GLY A N 1
ATOM 830 C CA . GLY A 1 108 ? -16.898 -4.553 19.841 1.00 34.12 108 GLY A CA 1
ATOM 831 C C . GLY A 1 108 ? -16.692 -3.387 18.882 1.00 34.12 108 GLY A C 1
ATOM 832 O O . GLY A 1 108 ? -16.631 -2.236 19.289 1.00 34.12 108 GLY A O 1
ATOM 833 N N . CYS A 1 109 ? -16.712 -3.680 17.586 1.00 35.06 109 CYS A N 1
ATOM 834 C CA . CYS A 1 109 ? -17.414 -2.823 16.630 1.00 35.06 109 CYS A CA 1
ATOM 835 C C . CYS A 1 109 ? -18.426 -3.713 15.905 1.00 35.06 109 CYS A C 1
ATOM 837 O O . CYS A 1 109 ? -18.281 -4.040 14.732 1.00 35.06 109 CYS A O 1
ATOM 839 N N . VAL A 1 110 ? -19.414 -4.192 16.666 1.00 29.41 110 VAL A N 1
ATOM 840 C CA . VAL A 1 110 ? -20.675 -4.653 16.086 1.00 29.41 110 VAL A CA 1
ATOM 841 C C . VAL A 1 110 ? -21.383 -3.387 15.636 1.00 29.41 110 VAL A C 1
ATOM 843 O O . VAL A 1 110 ? -21.603 -2.492 16.444 1.00 29.41 110 VAL A O 1
ATOM 846 N N . HIS A 1 111 ? -21.689 -3.298 14.351 1.00 28.20 111 HIS A N 1
ATOM 847 C CA . HIS A 1 111 ? -22.619 -2.316 13.817 1.00 28.20 111 HIS A CA 1
ATOM 848 C C . HIS A 1 111 ? -23.992 -2.551 14.480 1.00 28.20 111 HIS A C 1
ATOM 850 O O . HIS A 1 111 ? -24.577 -3.608 14.235 1.00 28.20 111 HIS A O 1
ATOM 856 N N . PRO A 1 112 ? -24.537 -1.654 15.326 1.00 31.02 112 PRO A N 1
ATOM 857 C CA . PRO A 1 112 ? -25.929 -1.762 15.730 1.00 31.02 112 PRO A CA 1
ATOM 858 C C . PRO A 1 112 ? -26.752 -1.103 14.621 1.00 31.02 112 PRO A C 1
ATOM 860 O O . PRO A 1 112 ? -27.057 0.082 14.675 1.00 31.02 112 PRO A O 1
ATOM 863 N N . GLY A 1 113 ? -27.029 -1.862 13.564 1.00 29.38 113 GLY A N 1
ATOM 864 C CA . GLY A 1 113 ? -27.713 -1.334 12.385 1.00 29.38 113 GLY A CA 1
ATOM 865 C C . GLY A 1 113 ? -28.285 -2.403 11.463 1.00 29.38 113 GLY A C 1
ATOM 866 O O . GLY A 1 113 ? -28.264 -2.239 10.254 1.00 29.38 113 GLY A O 1
ATOM 867 N N . LEU A 1 114 ? -28.786 -3.505 12.027 1.00 29.47 114 LEU A N 1
ATOM 868 C CA . LEU A 1 114 ? -29.884 -4.261 11.419 1.00 29.47 114 LEU A CA 1
ATOM 869 C C . LEU A 1 114 ? -30.668 -4.978 12.529 1.00 29.47 114 LEU A C 1
ATOM 871 O O . LEU A 1 114 ? -30.599 -6.190 12.702 1.00 29.47 114 LEU A O 1
ATOM 875 N N . LEU A 1 115 ? -31.369 -4.186 13.341 1.00 29.56 115 LEU A N 1
ATOM 876 C CA . LEU A 1 115 ? -32.492 -4.656 14.148 1.00 29.56 115 LEU A CA 1
ATOM 877 C C . LEU A 1 115 ? -33.764 -4.388 13.346 1.00 29.56 115 LEU A C 1
ATOM 879 O O . LEU A 1 115 ? -34.180 -3.241 13.222 1.00 29.56 115 LEU A O 1
ATOM 883 N N . SER A 1 116 ? -34.338 -5.443 12.783 1.00 26.06 116 SER A N 1
ATOM 884 C CA . SER A 1 116 ? -35.758 -5.634 12.448 1.00 26.06 116 SER A CA 1
ATOM 885 C C . SER A 1 116 ? -35.834 -7.082 11.951 1.00 26.06 116 SER A C 1
ATOM 887 O O . SER A 1 116 ? -35.155 -7.427 10.995 1.00 26.06 116 SER A O 1
ATOM 889 N N . VAL A 1 117 ? -36.512 -8.019 12.602 1.00 30.03 117 VAL A N 1
ATOM 890 C CA . VAL A 1 117 ? -37.926 -7.970 12.963 1.00 30.03 117 VAL A CA 1
ATOM 891 C C . VAL A 1 117 ? -38.223 -8.854 14.179 1.00 30.03 117 VAL A C 1
ATOM 893 O O . VAL A 1 117 ? -37.577 -9.867 14.432 1.00 30.03 117 VAL A O 1
ATOM 896 N N . THR A 1 118 ? -39.215 -8.398 14.930 1.00 36.12 118 THR A N 1
ATOM 897 C CA . THR A 1 118 ? -39.880 -9.002 16.083 1.00 36.12 118 THR A CA 1
ATOM 898 C C . THR A 1 118 ? -40.363 -10.427 15.835 1.00 36.12 118 THR A C 1
ATOM 900 O O . THR A 1 118 ? -40.921 -10.722 14.781 1.00 36.12 118 THR A O 1
ATOM 903 N N . GLY A 1 119 ? -40.223 -11.277 16.852 1.00 37.25 119 GLY A N 1
ATOM 904 C CA . GLY A 1 119 ? -40.974 -12.520 16.942 1.00 37.25 119 GLY A CA 1
ATOM 905 C C . GLY A 1 119 ? -42.444 -12.282 17.291 1.00 37.25 119 GLY A C 1
ATOM 906 O O . GLY A 1 119 ? -42.794 -11.326 17.988 1.00 37.25 119 GLY A O 1
ATOM 907 N N . SER A 1 120 ? -43.286 -13.192 16.824 1.00 41.88 120 SER A N 1
ATOM 908 C CA . SER A 1 120 ? -44.391 -13.808 17.564 1.00 41.88 120 SER A CA 1
ATOM 909 C C . SER A 1 120 ? -44.626 -15.185 16.964 1.00 41.88 120 SER A C 1
ATOM 911 O O . SER A 1 120 ? -44.518 -15.291 15.722 1.00 41.88 120 SER A O 1
#

InterPro domains:
  IPR015947 PUA-like superfamily [SSF88697] (2-100)

Secondary structure (DSSP, 8-state):
-------TTGGGT-SEEEEEESS-----EEEEEEETTTTEEEEEEEEEEEEEEEPHHHHHH-TTS-HHHHHHHHHH--SSSSEEEEEEEEEEEEEEEEE----SS---------------